Protein AF-A0A833LJT9-F1 (afdb_monomer_lite)

Foldseek 3Di:
DVVVVVVVVVVVVLVVLLVVQLVVQLVVLVVCLVVCVDDDPDPVVSNCCSNVPRSVVRSVVSSVVVVVVVVVVVVVVD

Secondary structure (DSSP, 8-state):
-HHHHHHHHHHHHHHHHHHHHHHHHHHHHHHHHHTT-S--SSHHHHHHHIIIIIHHHHHHHHHHHHHHHHHHHHHHT-

pLDDT: mean 83.07, std 7.4, range [49.72, 90.75]

Radius of gyration: 16.83 Å; chains: 1; bounding box: 30×29×50 Å

Structure (mmCIF, N/CA/C/O backbone):
data_AF-A0A833LJT9-F1
#
_entry.id   AF-A0A833LJT9-F1
#
loop_
_atom_site.group_PDB
_atom_site.id
_atom_site.type_symbol
_atom_site.label_atom_id
_atom_site.label_alt_id
_atom_site.label_comp_id
_atom_site.label_asym_id
_atom_site.label_entity_id
_atom_site.label_seq_id
_atom_site.pdbx_PDB_ins_code
_atom_site.Cartn_x
_atom_site.Cartn_y
_atom_site.Cartn_z
_atom_site.occupancy
_atom_site.B_iso_or_equiv
_atom_site.auth_seq_id
_atom_site.auth_comp_id
_atom_site.auth_asym_id
_atom_site.auth_atom_id
_atom_site.pdbx_PDB_model_num
ATOM 1 N N . MET A 1 1 ? -16.770 14.512 26.631 1.00 65.31 1 MET A N 1
ATOM 2 C CA . MET A 1 1 ? -15.400 14.746 26.108 1.00 65.31 1 MET A CA 1
ATOM 3 C C . MET A 1 1 ? -14.683 13.456 25.711 1.00 65.31 1 MET A C 1
ATOM 5 O O . MET A 1 1 ? -14.195 13.404 24.592 1.00 65.31 1 MET A O 1
ATOM 9 N N . LEU A 1 2 ? -14.676 12.399 26.539 1.00 81.62 2 LEU A N 1
ATOM 10 C CA . LEU A 1 2 ? -13.992 11.128 26.221 1.00 81.62 2 LEU A CA 1
ATOM 11 C C . LEU A 1 2 ? -14.429 10.492 24.879 1.00 81.62 2 LEU A C 1
ATOM 13 O O . LEU A 1 2 ? -13.597 10.045 24.098 1.00 81.62 2 LEU A O 1
ATOM 17 N N . TYR A 1 3 ? -15.729 10.527 24.569 1.00 82.31 3 TYR A N 1
ATOM 18 C CA . TYR A 1 3 ? -16.275 10.009 23.306 1.00 82.31 3 TYR A CA 1
ATOM 19 C C . TYR A 1 3 ? -15.756 10.734 22.054 1.00 82.31 3 TYR A C 1
ATOM 21 O O . TYR A 1 3 ? -15.527 10.095 21.029 1.00 82.31 3 TYR A O 1
ATOM 29 N N . LEU A 1 4 ? -15.533 12.051 22.132 1.00 83.94 4 LEU A N 1
ATOM 30 C CA . LEU A 1 4 ? -15.012 12.836 21.007 1.00 83.94 4 LEU A CA 1
ATOM 31 C C . LEU A 1 4 ? -13.548 12.487 20.724 1.00 83.94 4 LEU A C 1
ATOM 33 O O . LEU A 1 4 ? -13.175 12.330 19.566 1.00 83.94 4 LEU A O 1
ATOM 37 N N . LEU A 1 5 ? -12.746 12.288 21.775 1.00 86.44 5 LEU A N 1
ATOM 38 C CA . LEU A 1 5 ? -11.351 11.853 21.659 1.00 86.44 5 LEU A CA 1
ATOM 39 C C . LEU A 1 5 ? -11.234 10.469 21.011 1.00 86.44 5 LEU A C 1
ATOM 41 O O . LEU A 1 5 ? -10.427 10.282 20.106 1.00 86.44 5 LEU A O 1
ATOM 45 N N . ILE A 1 6 ? -12.070 9.512 21.423 1.00 87.50 6 ILE A N 1
ATOM 46 C CA . ILE A 1 6 ? -12.078 8.162 20.838 1.00 87.50 6 ILE A CA 1
ATOM 47 C C . ILE A 1 6 ? -12.488 8.212 19.360 1.00 87.50 6 ILE A C 1
ATOM 49 O O . ILE A 1 6 ? -11.887 7.531 18.530 1.00 87.50 6 ILE A O 1
ATOM 53 N N . SER A 1 7 ? -13.484 9.033 19.016 1.00 86.38 7 SER A N 1
ATOM 54 C CA . SER A 1 7 ? -13.904 9.225 17.624 1.00 86.38 7 SER A CA 1
ATOM 55 C C . SER A 1 7 ? -12.786 9.839 16.772 1.00 86.38 7 SER A C 1
ATOM 57 O O . SER A 1 7 ? -12.468 9.323 15.701 1.00 86.38 7 SER A O 1
ATOM 59 N N . ALA A 1 8 ? -12.119 10.878 17.284 1.00 88.00 8 ALA A N 1
ATOM 60 C CA . ALA A 1 8 ? -11.002 11.529 16.606 1.00 88.00 8 ALA A CA 1
ATOM 61 C C . ALA A 1 8 ? -9.814 10.579 16.392 1.00 88.00 8 ALA A C 1
ATOM 63 O O . ALA A 1 8 ? -9.255 10.540 15.301 1.00 88.00 8 ALA A O 1
ATOM 64 N N . LEU A 1 9 ? -9.468 9.759 17.391 1.00 90.56 9 LEU A N 1
ATOM 65 C CA . LEU A 1 9 ? -8.412 8.748 17.272 1.00 90.56 9 LEU A CA 1
ATOM 66 C C . LEU A 1 9 ? -8.736 7.695 16.209 1.00 90.56 9 LEU A C 1
ATOM 68 O O . LEU A 1 9 ? -7.860 7.307 15.440 1.00 90.56 9 LEU A O 1
ATOM 72 N N . ARG A 1 10 ? -9.995 7.251 16.127 1.00 87.50 10 ARG A N 1
ATOM 73 C CA . ARG A 1 10 ? -10.428 6.314 15.081 1.00 87.50 10 ARG A CA 1
ATOM 74 C C . ARG A 1 10 ? -10.347 6.948 13.697 1.00 87.50 10 ARG A C 1
ATOM 76 O O . ARG A 1 10 ? -9.811 6.324 12.788 1.00 87.50 10 ARG A O 1
ATOM 83 N N . ALA A 1 11 ? -10.824 8.182 13.549 1.00 87.12 11 ALA A N 1
ATOM 84 C CA . ALA A 1 11 ? -10.732 8.915 12.290 1.00 87.12 11 ALA A CA 1
ATOM 85 C C . ALA A 1 11 ? -9.269 9.121 11.862 1.00 87.12 11 ALA A C 1
ATOM 87 O O . ALA A 1 11 ? -8.923 8.859 10.712 1.00 87.12 11 ALA A O 1
ATOM 88 N N . ALA A 1 12 ? -8.396 9.500 12.799 1.00 90.00 12 ALA A N 1
ATOM 89 C CA . ALA A 1 12 ? -6.964 9.645 12.561 1.00 90.00 12 ALA A CA 1
ATOM 90 C C . ALA A 1 12 ? -6.305 8.314 12.170 1.00 90.00 12 ALA A C 1
ATOM 92 O O . ALA A 1 12 ? -5.490 8.286 11.254 1.00 90.00 12 ALA A O 1
ATOM 93 N N . GLY A 1 13 ? -6.688 7.205 12.809 1.00 88.62 13 GLY A N 1
ATOM 94 C CA . GLY A 1 13 ? -6.204 5.870 12.456 1.00 88.62 13 GLY A CA 1
ATOM 95 C C . GLY A 1 13 ? -6.595 5.464 11.035 1.00 88.62 13 GLY A C 1
ATOM 96 O O . GLY A 1 13 ? -5.746 5.031 10.262 1.00 88.62 13 GLY A O 1
ATOM 97 N N . VAL A 1 14 ? -7.857 5.671 10.652 1.00 87.44 14 VAL A N 1
ATOM 98 C CA . VAL A 1 14 ? -8.333 5.389 9.287 1.00 87.44 14 VAL A CA 1
ATOM 99 C C . VAL A 1 14 ? -7.610 6.266 8.262 1.00 87.44 14 VAL A C 1
ATOM 101 O O . VAL A 1 14 ? -7.168 5.771 7.225 1.00 87.44 14 VAL A O 1
ATOM 104 N N . PHE A 1 15 ? -7.421 7.549 8.573 1.00 88.69 15 PHE A N 1
ATOM 105 C CA . PHE A 1 15 ? -6.671 8.467 7.722 1.00 88.69 15 PHE A CA 1
ATOM 106 C C . PHE A 1 15 ? -5.197 8.061 7.582 1.00 88.69 15 PHE A C 1
ATOM 108 O O . PHE A 1 15 ? -4.653 8.081 6.481 1.00 88.69 15 PHE A O 1
ATOM 115 N N . ALA A 1 16 ? -4.553 7.626 8.665 1.00 88.19 16 ALA A N 1
ATOM 116 C CA . ALA A 1 16 ? -3.181 7.132 8.623 1.00 88.19 16 ALA A CA 1
ATOM 117 C C . ALA A 1 16 ? -3.057 5.883 7.737 1.00 88.19 16 ALA A C 1
ATOM 119 O O . ALA A 1 16 ? -2.156 5.818 6.903 1.00 88.19 16 ALA A O 1
ATOM 120 N N . ILE A 1 17 ? -3.988 4.926 7.852 1.00 89.25 17 ILE A N 1
ATOM 121 C CA . ILE A 1 17 ? -4.020 3.728 6.996 1.00 89.25 17 ILE A CA 1
ATOM 122 C C . ILE A 1 17 ? -4.191 4.126 5.527 1.00 89.25 17 ILE A C 1
ATOM 124 O O . ILE A 1 17 ? -3.513 3.576 4.659 1.00 89.25 17 ILE A O 1
ATOM 128 N N . PHE A 1 18 ? -5.050 5.107 5.245 1.00 87.50 18 PHE A N 1
ATOM 129 C CA . PHE A 1 18 ? -5.219 5.650 3.901 1.00 87.50 18 PHE A CA 1
ATOM 130 C C . PHE A 1 18 ? -3.900 6.215 3.358 1.00 87.50 18 PHE A C 1
ATOM 132 O O . PHE A 1 18 ? -3.412 5.737 2.339 1.00 87.50 18 PHE A O 1
ATOM 139 N N . VAL A 1 19 ? -3.256 7.148 4.063 1.00 89.62 19 VAL A N 1
ATOM 140 C CA . VAL A 1 19 ? -1.995 7.763 3.608 1.00 89.62 19 VAL A CA 1
ATOM 141 C C . VAL A 1 19 ? -0.891 6.720 3.408 1.00 89.62 19 VAL A C 1
ATOM 143 O O . VAL A 1 19 ? -0.215 6.725 2.379 1.00 89.62 19 VAL A O 1
ATOM 146 N N . VAL A 1 20 ? -0.731 5.789 4.353 1.00 90.38 20 VAL A N 1
ATOM 147 C CA . VAL A 1 20 ? 0.286 4.730 4.271 1.00 90.38 20 VAL A CA 1
ATOM 148 C C . VAL A 1 20 ? 0.040 3.808 3.078 1.00 90.38 20 VAL A C 1
ATOM 150 O O . VAL A 1 20 ? 0.995 3.444 2.396 1.00 90.38 20 VAL A O 1
ATOM 153 N N . SER A 1 21 ? -1.217 3.472 2.773 1.00 89.44 21 SER A N 1
ATOM 154 C CA . SER A 1 21 ? -1.554 2.603 1.634 1.00 89.44 21 SER A CA 1
ATOM 155 C C . SER A 1 21 ? -1.140 3.229 0.301 1.00 89.44 21 SER A C 1
ATOM 157 O O . SER A 1 21 ? -0.580 2.556 -0.562 1.00 89.44 21 SER A O 1
ATOM 159 N N . TRP A 1 22 ? -1.363 4.535 0.147 1.00 87.38 22 TRP A N 1
ATOM 160 C CA . TRP A 1 22 ? -0.977 5.275 -1.055 1.00 87.38 22 TRP A CA 1
ATOM 161 C C . TRP A 1 22 ? 0.539 5.389 -1.188 1.00 87.38 22 TRP A C 1
ATOM 163 O O . TRP A 1 22 ? 1.088 5.200 -2.273 1.00 87.38 22 TRP A O 1
ATOM 173 N N . LEU A 1 23 ? 1.223 5.649 -0.075 1.00 89.06 23 LEU A N 1
ATOM 174 C CA . LEU A 1 23 ? 2.677 5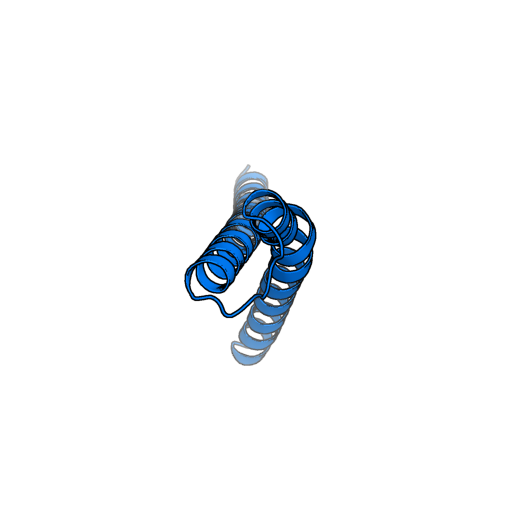.756 -0.046 1.00 89.06 23 LEU A CA 1
ATOM 175 C C . LEU A 1 23 ? 3.339 4.404 -0.355 1.00 89.06 23 LEU A C 1
ATOM 177 O O . LEU A 1 23 ? 4.273 4.344 -1.152 1.00 89.06 23 LEU A O 1
ATOM 181 N N . ALA A 1 24 ? 2.804 3.309 0.192 1.00 88.19 24 ALA A N 1
ATOM 182 C CA . ALA A 1 24 ? 3.255 1.951 -0.102 1.00 88.19 24 ALA A CA 1
ATOM 183 C C . ALA A 1 24 ? 3.067 1.587 -1.583 1.00 88.19 24 ALA A C 1
ATOM 185 O O . ALA A 1 24 ? 3.989 1.062 -2.206 1.00 88.19 24 ALA A O 1
ATOM 186 N N . ALA A 1 25 ? 1.909 1.913 -2.168 1.00 88.12 25 ALA A N 1
ATOM 187 C CA . ALA A 1 25 ? 1.644 1.683 -3.586 1.00 88.12 25 ALA A CA 1
ATOM 188 C C . ALA A 1 25 ? 2.600 2.473 -4.491 1.00 88.12 25 ALA A C 1
ATOM 190 O O . ALA A 1 25 ? 3.138 1.926 -5.453 1.00 88.12 25 ALA A O 1
ATOM 191 N N . TYR A 1 26 ? 2.864 3.739 -4.158 1.00 86.00 26 TYR A N 1
ATOM 192 C CA . TYR A 1 26 ? 3.813 4.564 -4.899 1.00 86.00 26 TYR A CA 1
ATOM 193 C C . TYR A 1 26 ? 5.239 3.999 -4.843 1.00 86.00 26 TYR A C 1
ATOM 195 O O . TYR A 1 26 ? 5.894 3.868 -5.878 1.00 86.00 26 TYR A O 1
ATOM 203 N N . VAL A 1 27 ? 5.710 3.606 -3.654 1.00 87.31 27 VAL A N 1
ATOM 204 C CA . VAL A 1 27 ? 7.036 2.991 -3.484 1.00 87.31 27 VAL A CA 1
ATOM 205 C C . VAL A 1 27 ? 7.127 1.675 -4.257 1.00 87.31 27 VAL A C 1
ATOM 207 O O . VAL A 1 27 ? 8.110 1.457 -4.960 1.00 87.31 27 VAL A O 1
ATOM 210 N N . ALA A 1 28 ? 6.096 0.828 -4.201 1.00 85.81 28 ALA A N 1
ATOM 211 C CA . ALA A 1 28 ? 6.049 -0.413 -4.970 1.00 85.81 28 ALA A CA 1
ATOM 212 C C . ALA A 1 28 ? 6.108 -0.153 -6.487 1.00 85.81 28 ALA A C 1
ATOM 214 O O . ALA A 1 28 ? 6.864 -0.818 -7.194 1.00 85.81 28 ALA A O 1
ATOM 215 N N . GLY A 1 29 ? 5.378 0.855 -6.979 1.00 83.44 29 GLY A N 1
ATOM 216 C CA . GLY A 1 29 ? 5.434 1.287 -8.377 1.00 83.44 29 GLY A CA 1
ATOM 217 C C . GLY A 1 29 ? 6.824 1.770 -8.792 1.00 83.44 29 GLY A C 1
ATOM 218 O O . GLY A 1 29 ? 7.339 1.350 -9.824 1.00 83.44 29 GLY A O 1
ATOM 219 N N . GLN A 1 30 ? 7.474 2.582 -7.959 1.00 83.12 30 GLN A N 1
ATOM 220 C CA . GLN A 1 30 ? 8.844 3.052 -8.190 1.00 83.12 30 GLN A CA 1
ATOM 221 C C . GLN A 1 30 ? 9.864 1.903 -8.197 1.00 83.12 30 GLN A C 1
ATOM 223 O O . GLN A 1 30 ? 10.767 1.880 -9.032 1.00 83.12 30 GLN A O 1
ATOM 228 N N . VAL A 1 31 ? 9.715 0.917 -7.308 1.00 85.69 31 VAL A N 1
ATOM 229 C CA . VAL A 1 31 ? 10.563 -0.284 -7.300 1.00 85.69 31 VAL A CA 1
ATOM 230 C C . VAL A 1 31 ? 10.353 -1.104 -8.575 1.00 85.69 31 VAL A C 1
ATOM 232 O O . VAL A 1 31 ? 11.336 -1.506 -9.196 1.00 85.69 31 VAL A O 1
ATOM 235 N N . ALA A 1 32 ? 9.108 -1.307 -9.014 1.00 83.56 32 ALA A N 1
ATOM 236 C CA . ALA A 1 32 ? 8.803 -2.034 -10.249 1.00 83.56 32 ALA A CA 1
ATOM 237 C C . ALA A 1 32 ? 9.389 -1.342 -11.495 1.00 83.56 32 ALA A C 1
ATOM 239 O O . ALA A 1 32 ? 9.943 -1.999 -12.375 1.00 83.56 32 ALA A O 1
ATOM 240 N N . VAL A 1 33 ? 9.340 -0.009 -11.533 1.00 83.81 33 VAL A N 1
ATOM 241 C CA . VAL A 1 33 ? 9.974 0.805 -12.579 1.00 83.81 33 VAL A CA 1
ATOM 242 C C . VAL A 1 33 ? 11.498 0.653 -12.553 1.00 83.81 33 VAL A C 1
ATOM 244 O O . VAL A 1 33 ? 12.108 0.353 -13.576 1.00 83.81 33 VAL A O 1
ATOM 247 N N . ARG A 1 34 ? 12.133 0.800 -11.383 1.00 82.00 34 ARG A N 1
ATOM 248 C CA . ARG A 1 34 ? 13.602 0.730 -11.251 1.00 82.00 34 ARG A CA 1
ATOM 249 C C . ARG A 1 34 ? 14.181 -0.658 -11.504 1.00 82.00 34 ARG A C 1
ATOM 251 O O . ARG A 1 34 ? 15.332 -0.766 -11.908 1.00 82.00 34 ARG A O 1
ATOM 258 N N . THR A 1 35 ? 13.406 -1.706 -11.252 1.00 82.69 35 THR A N 1
ATOM 259 C CA . THR A 1 35 ? 13.814 -3.100 -11.488 1.00 82.69 35 THR A CA 1
ATOM 260 C C . THR A 1 35 ? 13.569 -3.559 -12.927 1.00 82.69 35 THR A C 1
ATOM 262 O O . THR A 1 35 ? 13.908 -4.689 -13.262 1.00 82.69 35 THR A O 1
ATOM 265 N N . GLY A 1 36 ? 13.011 -2.698 -13.788 1.00 76.19 36 GLY A N 1
ATOM 266 C CA . GLY A 1 36 ? 12.744 -3.023 -15.191 1.00 76.19 36 GLY A CA 1
ATOM 267 C C . GLY A 1 36 ? 11.569 -3.982 -15.397 1.00 76.19 36 GLY A C 1
ATOM 268 O O . GLY A 1 36 ? 11.402 -4.509 -16.492 1.00 76.19 36 GLY A O 1
ATOM 269 N N . LEU A 1 37 ? 10.738 -4.201 -14.370 1.00 77.88 37 LEU A N 1
ATOM 270 C CA . LEU A 1 37 ? 9.512 -5.003 -14.477 1.00 77.88 37 LEU A CA 1
ATOM 271 C C . LEU A 1 37 ? 8.437 -4.308 -15.321 1.00 77.88 37 LEU A C 1
ATOM 273 O O . LEU A 1 37 ? 7.527 -4.962 -15.826 1.00 77.88 37 LEU A O 1
ATOM 277 N N . VAL A 1 38 ? 8.539 -2.987 -15.478 1.00 75.81 38 VAL A N 1
ATOM 278 C CA . VAL A 1 38 ? 7.659 -2.188 -16.330 1.00 75.81 38 VAL A CA 1
ATOM 279 C C . VAL A 1 38 ? 8.466 -1.676 -17.516 1.00 75.81 38 VAL A C 1
ATOM 281 O O . VAL A 1 38 ? 9.379 -0.867 -17.357 1.00 75.81 38 VAL A O 1
ATOM 284 N N . ALA A 1 39 ? 8.119 -2.140 -18.716 1.00 67.06 39 ALA A N 1
ATOM 285 C CA . ALA A 1 39 ? 8.690 -1.618 -19.948 1.00 67.06 39 ALA A CA 1
ATOM 286 C C . ALA A 1 39 ? 8.088 -0.236 -20.238 1.00 67.06 39 ALA A C 1
ATOM 288 O O . ALA A 1 39 ? 6.931 -0.120 -20.642 1.00 67.06 39 ALA A O 1
ATOM 289 N N . CYS A 1 40 ? 8.874 0.815 -20.023 1.00 70.38 40 CYS A N 1
ATOM 290 C CA . CYS A 1 40 ? 8.516 2.179 -20.396 1.00 70.38 40 CYS A CA 1
ATOM 291 C C . CYS A 1 40 ? 9.419 2.670 -21.521 1.00 70.38 40 CYS A C 1
ATOM 293 O O . CYS A 1 40 ? 10.620 2.414 -21.506 1.00 70.38 40 CYS A O 1
ATOM 295 N N . ALA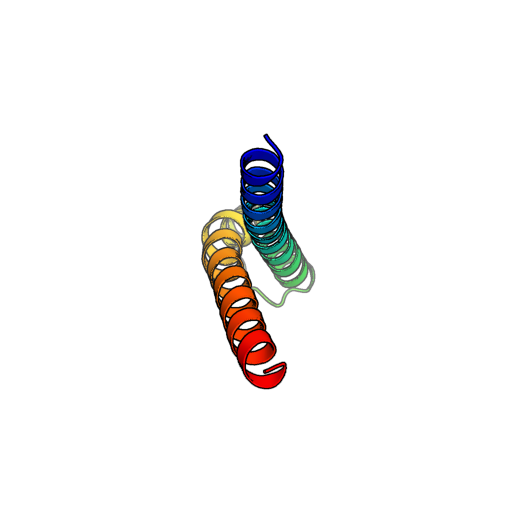 A 1 41 ? 8.843 3.432 -22.451 1.00 71.88 41 ALA A N 1
ATOM 296 C CA . ALA A 1 41 ? 9.597 4.090 -23.514 1.00 71.88 41 ALA A CA 1
ATOM 297 C C . ALA A 1 41 ? 10.537 5.188 -22.978 1.00 71.88 41 ALA A C 1
ATOM 299 O O . ALA A 1 41 ? 11.636 5.346 -23.493 1.00 71.88 41 ALA A O 1
ATOM 300 N N . ASP A 1 42 ? 10.130 5.894 -21.913 1.00 77.81 42 ASP A N 1
ATOM 301 C CA . ASP A 1 42 ? 10.866 7.023 -21.333 1.00 77.81 42 ASP A CA 1
ATOM 302 C C . ASP A 1 42 ? 10.768 7.047 -19.801 1.00 77.81 42 ASP A C 1
ATOM 304 O O . ASP A 1 42 ? 9.737 6.683 -19.223 1.00 77.81 42 ASP A O 1
ATOM 308 N N . ALA A 1 43 ? 11.803 7.578 -19.137 1.00 74.12 43 ALA A N 1
ATOM 309 C CA . ALA A 1 43 ? 11.845 7.739 -17.678 1.00 74.12 43 ALA A CA 1
ATOM 310 C C . ALA A 1 43 ? 10.658 8.563 -17.142 1.00 74.12 43 ALA A C 1
ATOM 312 O O . ALA A 1 43 ? 10.054 8.212 -16.130 1.00 74.12 43 ALA A O 1
ATOM 313 N N . LYS A 1 44 ? 10.257 9.610 -17.875 1.00 76.00 44 LYS A N 1
ATOM 314 C CA . LYS A 1 44 ? 9.121 10.472 -17.518 1.00 76.00 44 LYS A CA 1
ATOM 315 C C . LYS A 1 44 ? 7.782 9.725 -17.560 1.00 76.00 44 LYS A C 1
ATOM 317 O O . LYS A 1 44 ? 6.957 9.900 -16.668 1.00 76.00 44 LYS A O 1
ATOM 322 N N . SER A 1 45 ? 7.577 8.861 -18.554 1.00 78.38 45 SER A N 1
ATOM 323 C CA . SER A 1 45 ? 6.370 8.026 -18.666 1.00 78.38 45 SER A CA 1
ATOM 324 C C . SER A 1 45 ? 6.294 6.986 -17.550 1.00 78.38 45 SER A C 1
ATOM 326 O O . SER A 1 45 ? 5.214 6.676 -17.053 1.00 78.38 45 SER A O 1
ATOM 328 N N . CYS A 1 46 ? 7.449 6.492 -17.111 1.00 76.00 46 CYS A N 1
ATOM 329 C CA . CYS A 1 46 ? 7.554 5.528 -16.023 1.00 76.00 46 CYS A CA 1
ATOM 330 C C . CYS A 1 46 ? 7.206 6.142 -14.656 1.00 76.00 46 CYS A C 1
ATOM 332 O O . CYS A 1 46 ? 6.457 5.544 -13.881 1.00 76.00 46 CYS A O 1
ATOM 334 N N . GLU A 1 47 ? 7.651 7.372 -14.381 1.00 75.12 47 GLU A N 1
ATOM 335 C CA . GLU A 1 47 ? 7.224 8.097 -13.176 1.00 75.12 47 GLU A CA 1
ATOM 336 C C . GLU A 1 47 ? 5.729 8.443 -13.204 1.00 75.12 47 GLU A C 1
ATOM 338 O O . GLU A 1 47 ? 5.043 8.312 -12.186 1.00 75.12 47 GLU A O 1
ATOM 343 N N . MET A 1 48 ? 5.191 8.810 -14.375 1.00 81.12 48 MET A N 1
ATOM 344 C CA . MET A 1 48 ? 3.751 9.032 -14.528 1.00 81.12 48 MET A CA 1
ATOM 345 C C . MET A 1 48 ? 2.942 7.754 -14.309 1.00 81.12 48 MET A C 1
ATOM 347 O O . MET A 1 48 ? 1.885 7.821 -13.695 1.00 81.12 48 MET A O 1
ATOM 351 N N . PHE A 1 49 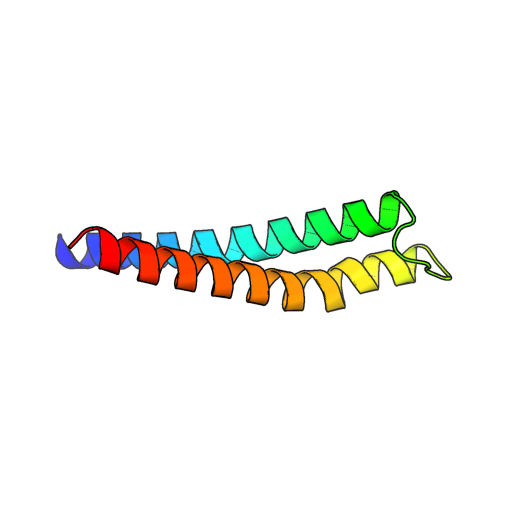? 3.424 6.586 -14.740 1.00 79.62 49 PHE A N 1
ATOM 352 C CA . PHE A 1 49 ? 2.745 5.315 -14.482 1.00 79.62 49 PHE A CA 1
ATOM 353 C C . PHE A 1 49 ? 2.676 5.007 -12.979 1.00 79.62 49 PHE A C 1
ATOM 355 O O . PHE A 1 49 ? 1.607 4.688 -12.452 1.00 79.62 49 PHE A O 1
ATOM 362 N N . ALA A 1 50 ? 3.791 5.177 -12.262 1.00 79.00 50 ALA A N 1
ATOM 363 C CA . ALA A 1 50 ? 3.823 4.983 -10.816 1.00 79.00 50 ALA A CA 1
ATOM 364 C C . ALA A 1 50 ? 2.878 5.956 -10.082 1.00 79.00 50 ALA A C 1
ATOM 366 O O . ALA A 1 50 ? 2.141 5.538 -9.188 1.00 79.00 50 ALA A O 1
ATOM 367 N N . GLY A 1 51 ? 2.855 7.233 -10.476 1.00 75.62 51 GLY A N 1
ATOM 368 C CA . GLY A 1 51 ? 2.046 8.267 -9.822 1.00 75.62 51 GLY A CA 1
ATOM 369 C C . GLY A 1 51 ? 0.565 8.295 -10.221 1.00 75.62 51 GLY A C 1
ATOM 370 O O . GLY A 1 51 ? -0.291 8.503 -9.368 1.00 75.62 51 GLY A O 1
ATOM 371 N N . MET A 1 52 ? 0.236 8.086 -11.497 1.00 80.81 52 MET A N 1
ATOM 372 C CA . MET A 1 52 ? -1.138 8.205 -12.011 1.00 80.81 52 MET A CA 1
ATOM 373 C C . MET A 1 52 ? -1.899 6.882 -12.046 1.00 80.81 52 MET A C 1
ATOM 375 O O . MET A 1 52 ? -3.126 6.903 -12.070 1.00 80.81 52 MET A O 1
ATOM 379 N N . VAL A 1 53 ? -1.205 5.741 -12.067 1.00 81.12 53 VAL A N 1
ATOM 380 C CA . VAL A 1 53 ? -1.847 4.425 -12.196 1.00 81.12 53 VAL A CA 1
ATOM 381 C C . VAL A 1 53 ? -1.615 3.591 -10.945 1.00 81.12 53 VAL A C 1
ATOM 383 O O . VAL A 1 53 ? -2.574 3.209 -10.27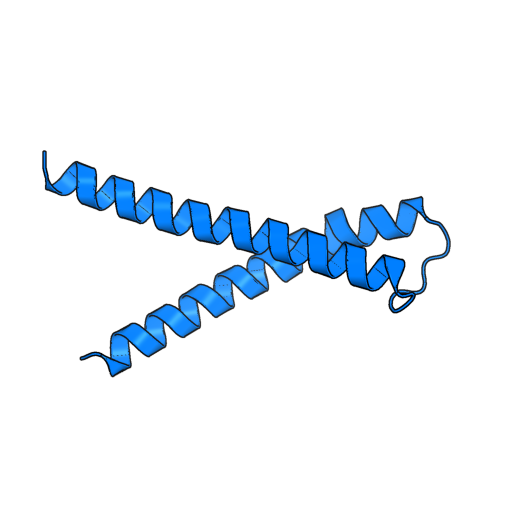5 1.00 81.12 53 VAL A O 1
ATOM 386 N N . VAL A 1 54 ? -0.353 3.343 -10.585 1.00 83.25 54 VAL A N 1
ATOM 387 C CA . VAL A 1 54 ? -0.023 2.429 -9.480 1.00 83.25 54 VAL A CA 1
ATOM 388 C C . VAL A 1 54 ? -0.409 3.019 -8.127 1.00 83.25 54 VAL A C 1
ATOM 390 O O . VAL A 1 54 ? -1.006 2.324 -7.312 1.00 83.25 54 VAL A O 1
ATOM 393 N N . MET A 1 55 ? -0.128 4.297 -7.885 1.00 82.94 55 MET A N 1
ATOM 394 C CA . MET A 1 55 ? -0.466 4.960 -6.626 1.00 82.94 55 MET A CA 1
ATOM 395 C C . MET A 1 55 ? -1.981 4.993 -6.340 1.00 82.94 55 MET A C 1
ATOM 397 O O . MET A 1 55 ? -2.358 4.543 -5.259 1.00 82.94 55 MET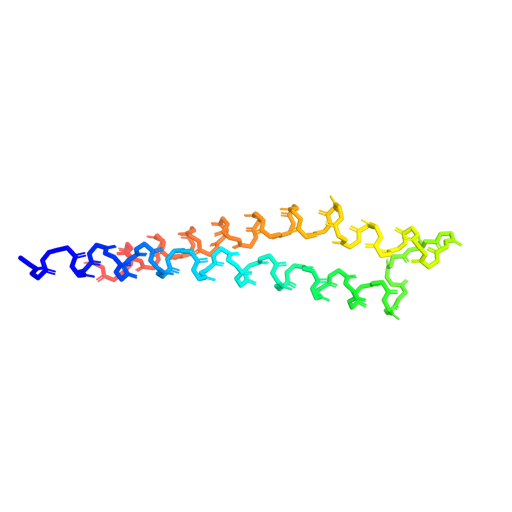 A O 1
ATOM 401 N N . PRO A 1 56 ? -2.875 5.443 -7.248 1.00 82.75 56 PRO A N 1
ATOM 402 C CA . PRO A 1 56 ? -4.309 5.447 -6.960 1.00 82.75 56 PRO A CA 1
ATOM 403 C C . PRO A 1 56 ? -4.915 4.040 -6.949 1.00 82.75 56 PRO A C 1
ATOM 405 O O . PRO A 1 56 ? -5.636 3.704 -6.012 1.00 82.75 56 PRO A O 1
ATOM 408 N N . LEU A 1 57 ? -4.617 3.186 -7.937 1.00 86.19 57 LEU A N 1
ATOM 409 C CA . LEU A 1 57 ? -5.213 1.845 -7.991 1.00 86.19 57 LEU A CA 1
ATOM 410 C C . LEU A 1 57 ? -4.644 0.931 -6.905 1.00 86.19 57 LEU A C 1
ATOM 412 O O . LEU A 1 57 ? -5.397 0.282 -6.183 1.00 86.19 57 LEU A O 1
ATOM 416 N N . GLY A 1 58 ? -3.321 0.913 -6.753 1.00 84.69 58 GLY A N 1
ATOM 417 C CA . GLY A 1 58 ? -2.640 0.150 -5.712 1.00 84.69 58 GLY A CA 1
ATOM 418 C C . GLY A 1 58 ? -2.960 0.679 -4.318 1.00 84.69 58 GLY A C 1
ATOM 419 O O . GLY A 1 58 ? -3.219 -0.114 -3.420 1.00 84.69 58 GLY A O 1
ATOM 420 N N . GLY A 1 59 ? -3.029 2.000 -4.137 1.00 84.38 59 GLY A N 1
ATOM 421 C CA . GLY A 1 59 ? -3.373 2.616 -2.856 1.00 84.38 59 GLY A CA 1
ATOM 422 C C . GLY A 1 59 ? -4.786 2.258 -2.406 1.00 84.38 59 GLY A C 1
ATOM 423 O O . GLY A 1 59 ? -4.977 1.847 -1.262 1.00 84.38 59 GLY A O 1
ATOM 424 N N . VAL A 1 60 ? -5.769 2.329 -3.311 1.00 87.25 60 VAL A N 1
ATOM 425 C CA . VAL A 1 60 ? -7.158 1.926 -3.028 1.00 87.25 60 VAL A CA 1
ATOM 426 C C . VAL A 1 60 ? -7.270 0.418 -2.803 1.00 87.25 60 VAL A 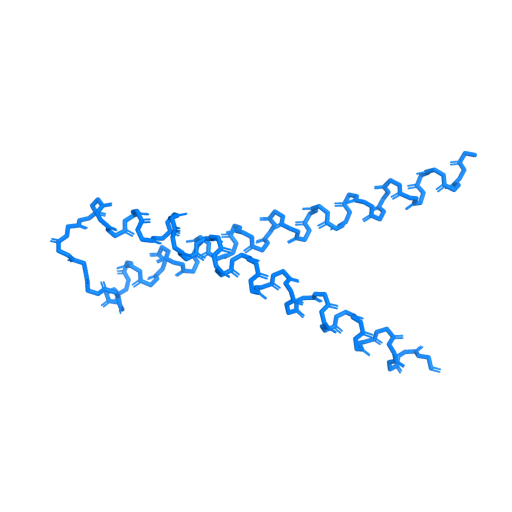C 1
ATOM 428 O O . VAL A 1 60 ? -7.969 0.000 -1.880 1.00 87.25 60 VAL A O 1
ATOM 431 N N . ALA A 1 61 ? -6.566 -0.405 -3.585 1.00 88.38 61 ALA A N 1
ATOM 432 C CA . ALA A 1 61 ? -6.571 -1.856 -3.413 1.00 88.38 61 ALA A CA 1
ATOM 433 C C . ALA A 1 61 ? -5.970 -2.280 -2.063 1.00 88.38 61 ALA A C 1
ATOM 435 O O . ALA A 1 61 ? -6.591 -3.056 -1.337 1.00 88.38 61 ALA A O 1
ATOM 436 N N . ILE A 1 62 ? -4.803 -1.737 -1.693 1.00 89.00 62 ILE A N 1
ATOM 437 C CA . ILE A 1 62 ? -4.154 -1.997 -0.400 1.00 89.00 62 ILE A CA 1
ATOM 438 C C . ILE A 1 62 ? -5.054 -1.512 0.734 1.00 89.00 62 ILE A C 1
ATOM 440 O O . ILE A 1 62 ? -5.304 -2.263 1.674 1.00 89.00 62 ILE A O 1
ATOM 444 N N . TYR A 1 63 ? -5.601 -0.301 0.628 1.00 88.94 63 TYR A N 1
ATOM 445 C CA . TYR A 1 63 ? -6.514 0.241 1.630 1.00 88.94 63 TYR A CA 1
ATOM 446 C C . TYR A 1 63 ? -7.745 -0.659 1.820 1.00 88.94 63 TYR A C 1
ATOM 448 O O . TYR A 1 63 ? -8.066 -1.047 2.944 1.00 88.94 63 TYR A O 1
ATOM 456 N N . GLY A 1 64 ? -8.390 -1.068 0.723 1.00 89.00 64 GLY A N 1
ATOM 457 C CA . GLY A 1 64 ? -9.544 -1.964 0.739 1.00 89.00 64 GLY A CA 1
ATOM 458 C C . GLY A 1 64 ? -9.227 -3.331 1.348 1.00 89.00 64 GLY A C 1
ATOM 459 O O . GLY A 1 64 ? -9.945 -3.784 2.237 1.00 89.00 64 GLY A O 1
ATOM 460 N N . LEU A 1 65 ? -8.123 -3.964 0.939 1.00 89.69 65 LEU A N 1
ATOM 461 C CA . LEU A 1 65 ? -7.669 -5.235 1.513 1.00 89.69 65 LEU A CA 1
ATOM 462 C C . LEU A 1 65 ? -7.386 -5.113 3.010 1.00 89.69 65 LEU A C 1
ATOM 464 O O . LEU A 1 65 ? -7.797 -5.976 3.781 1.00 89.69 65 LEU A O 1
ATOM 468 N N . THR A 1 66 ? -6.741 -4.025 3.431 1.00 88.88 66 THR A N 1
ATOM 469 C CA . THR A 1 66 ? -6.441 -3.774 4.845 1.00 88.88 66 THR A CA 1
ATOM 470 C C . THR A 1 66 ? -7.732 -3.690 5.661 1.00 88.88 66 THR A C 1
ATOM 472 O O . THR A 1 66 ? -7.830 -4.311 6.717 1.00 88.88 66 THR A O 1
ATOM 475 N N . LEU A 1 67 ? -8.763 -3.006 5.148 1.00 87.31 67 LEU A N 1
ATOM 476 C CA . LEU A 1 67 ? -10.078 -2.946 5.793 1.00 87.31 67 LEU A CA 1
ATOM 477 C C . LEU A 1 67 ? -10.785 -4.308 5.832 1.00 87.31 67 LEU A C 1
ATOM 479 O O . LEU A 1 67 ? -11.383 -4.647 6.852 1.00 87.31 67 LEU A O 1
ATOM 483 N N . VAL A 1 68 ? -10.713 -5.097 4.755 1.00 89.88 68 VAL A N 1
ATOM 484 C CA . VAL A 1 68 ? -11.309 -6.444 4.700 1.00 89.88 68 VAL A CA 1
ATOM 485 C C . VAL A 1 68 ? -10.646 -7.370 5.715 1.00 89.88 68 VAL A C 1
ATOM 487 O O . VAL A 1 68 ? -11.344 -8.009 6.499 1.00 89.88 68 VAL A O 1
ATOM 490 N N . VAL A 1 69 ? -9.312 -7.412 5.752 1.00 89.56 69 VAL A N 1
ATOM 491 C CA . VAL A 1 69 ? -8.553 -8.209 6.728 1.00 89.56 69 VAL A CA 1
ATOM 492 C C . VAL A 1 69 ? -8.903 -7.779 8.146 1.00 89.56 69 VAL A C 1
ATOM 494 O O . VAL A 1 69 ? -9.160 -8.626 8.998 1.00 89.56 69 VAL A O 1
ATOM 497 N N . TRP A 1 70 ? -8.989 -6.473 8.393 1.00 86.81 70 TRP A N 1
ATOM 498 C CA . TRP A 1 70 ? -9.362 -5.954 9.703 1.00 86.81 70 TRP A CA 1
ATOM 499 C C . TRP A 1 70 ? -10.788 -6.354 10.102 1.00 86.81 70 TRP A C 1
ATOM 501 O O . TRP A 1 70 ? -11.017 -6.782 11.232 1.00 86.81 70 TRP A O 1
ATOM 511 N N . ALA A 1 71 ? -11.740 -6.306 9.166 1.00 86.06 71 ALA A N 1
ATOM 512 C CA . ALA A 1 71 ? -13.112 -6.750 9.392 1.00 86.06 71 ALA A CA 1
ATOM 513 C C . ALA A 1 71 ? -13.209 -8.261 9.663 1.00 86.06 71 ALA A C 1
ATOM 515 O O . ALA A 1 71 ? -13.992 -8.680 10.515 1.00 86.06 71 ALA A O 1
ATOM 516 N N . LEU A 1 72 ? -12.418 -9.083 8.966 1.00 90.75 72 LEU A N 1
ATOM 517 C CA . LEU A 1 72 ? -12.353 -10.530 9.191 1.00 90.75 72 LEU A CA 1
ATOM 518 C C . LEU A 1 72 ? -11.711 -10.863 10.543 1.00 90.75 72 LEU A C 1
ATOM 520 O O . LEU A 1 72 ? -12.269 -11.653 11.302 1.00 90.75 72 LEU A O 1
ATOM 524 N N . ALA A 1 73 ? -10.600 -10.209 10.885 1.00 88.38 73 ALA A N 1
ATOM 525 C CA . ALA A 1 73 ? -9.933 -10.377 12.173 1.00 88.38 73 ALA A CA 1
ATOM 526 C C . ALA A 1 73 ? -10.850 -9.974 13.340 1.00 88.38 73 ALA A C 1
ATOM 528 O O . ALA A 1 73 ? -10.962 -10.696 14.329 1.00 88.38 73 ALA A O 1
ATOM 529 N N . ALA A 1 74 ? -11.588 -8.868 13.197 1.00 84.94 74 ALA A N 1
ATOM 530 C CA . ALA A 1 74 ? -12.567 -8.433 14.191 1.00 84.94 74 ALA A CA 1
ATOM 531 C C . ALA A 1 74 ? -13.740 -9.416 14.366 1.00 84.94 74 ALA A C 1
ATOM 533 O O . ALA A 1 74 ? -14.359 -9.439 15.429 1.00 84.94 74 ALA A O 1
ATOM 534 N N . ARG A 1 75 ? -14.058 -10.220 13.340 1.00 81.00 75 ARG A N 1
ATOM 535 C CA . ARG A 1 75 ? -15.068 -11.286 13.422 1.00 81.00 75 ARG A CA 1
ATOM 536 C C . ARG A 1 75 ? -14.538 -12.554 14.087 1.00 81.00 75 ARG A C 1
ATOM 538 O O . ARG A 1 75 ? -15.319 -13.215 14.749 1.00 81.00 75 ARG A O 1
ATOM 545 N N . GLN A 1 76 ? -13.259 -12.888 13.911 1.00 75.50 76 GLN A N 1
ATOM 546 C CA . GLN A 1 76 ? -12.635 -14.066 14.533 1.00 75.50 76 GLN A CA 1
ATOM 547 C C . GLN A 1 76 ? -12.264 -13.856 16.008 1.00 75.50 76 GLN A C 1
ATOM 549 O O . GLN A 1 76 ? -12.143 -14.825 16.746 1.00 75.50 76 GLN A O 1
ATOM 554 N N . GLY A 1 77 ? -12.067 -12.607 16.439 1.00 58.50 77 GLY A N 1
ATOM 555 C CA . GLY A 1 77 ? -11.807 -12.257 17.840 1.00 58.50 77 GLY A CA 1
ATOM 556 C C . GLY A 1 77 ? -13.057 -12.125 18.724 1.00 58.50 77 GLY A C 1
ATOM 557 O O . GLY A 1 77 ? -12.931 -11.648 19.851 1.00 58.50 77 GLY A O 1
ATOM 558 N N . ARG A 1 78 ? -14.245 -12.476 18.216 1.00 49.72 78 ARG A N 1
ATOM 559 C CA . ARG A 1 78 ? -15.508 -12.596 18.965 1.00 49.72 78 ARG A CA 1
ATOM 560 C C . ARG A 1 78 ? -15.937 -14.052 19.003 1.00 49.72 78 ARG A C 1
ATOM 562 O O . ARG A 1 78 ? -16.544 -14.422 20.028 1.00 49.72 78 ARG A O 1
#

Sequence (78 aa):
MLYLLISALRAAGVFAIFVVSWLAAYVAGQVAVRTGLVACADAKSCEMFAGMVVMPLGGVAIYGLTLVVWALAARQGR